Protein AF-A0A6N8UG46-F1 (afdb_monomer_lite)

Foldseek 3Di:
DQACQLVVVLCVLLVVVVVVCVVVPPHVVVVCVVVLQVVLVVVVVVVVVVVLVCVVVVVDADDNSRHPPDDDSRHGVSVVSCSVRNVD

pLDDT: mean 90.14, std 7.03, range [54.28, 95.94]

Structure (mmCIF, N/CA/C/O backbone):
data_AF-A0A6N8UG46-F1
#
_entry.id   AF-A0A6N8UG46-F1
#
loop_
_atom_site.group_PDB
_atom_site.id
_atom_site.type_symbol
_atom_site.label_atom_id
_atom_site.label_alt_id
_atom_site.label_comp_id
_atom_site.label_asym_id
_atom_site.label_entity_id
_atom_site.label_seq_id
_atom_site.pdbx_PDB_ins_code
_atom_site.Cartn_x
_atom_site.Cartn_y
_atom_site.Cartn_z
_atom_site.occupancy
_atom_site.B_iso_or_equiv
_atom_site.auth_seq_id
_atom_site.auth_comp_id
_atom_site.auth_asym_id
_atom_site.auth_atom_id
_atom_site.pdbx_PDB_model_num
ATOM 1 N N . MET A 1 1 ? 16.749 12.898 0.608 1.00 54.28 1 MET A N 1
ATOM 2 C CA . MET A 1 1 ? 15.533 12.826 1.448 1.00 54.28 1 MET A CA 1
ATOM 3 C C . MET A 1 1 ? 14.352 12.260 0.662 1.00 54.28 1 MET A C 1
ATOM 5 O O . MET A 1 1 ? 13.464 11.698 1.283 1.00 54.28 1 MET A O 1
ATOM 9 N N . ASP A 1 2 ? 14.374 12.314 -0.675 1.00 71.88 2 ASP A N 1
ATOM 10 C CA . ASP A 1 2 ? 13.225 11.919 -1.503 1.00 71.88 2 ASP A CA 1
ATOM 11 C C . ASP A 1 2 ? 13.012 10.400 -1.625 1.00 71.88 2 ASP A C 1
ATOM 13 O O . ASP A 1 2 ? 11.869 9.971 -1.716 1.00 71.88 2 ASP A O 1
ATOM 17 N N . HIS A 1 3 ? 14.064 9.583 -1.486 1.00 79.06 3 HIS A N 1
ATOM 18 C CA . HIS A 1 3 ? 14.027 8.109 -1.596 1.00 79.06 3 HIS A CA 1
ATOM 19 C C . HIS A 1 3 ? 13.086 7.372 -0.626 1.00 79.06 3 HIS A C 1
ATOM 21 O O . HIS A 1 3 ? 12.905 6.169 -0.743 1.00 79.06 3 HIS A O 1
ATOM 27 N N . TYR A 1 4 ? 12.500 8.054 0.354 1.00 88.62 4 TYR A N 1
ATOM 28 C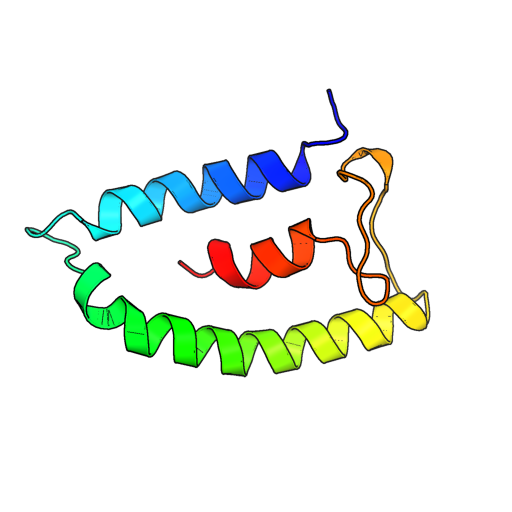 CA . TYR A 1 4 ? 11.557 7.446 1.299 1.00 88.62 4 TYR A CA 1
ATOM 29 C C . TYR A 1 4 ? 10.176 8.082 1.228 1.00 88.62 4 TYR A C 1
ATOM 31 O O . TYR A 1 4 ? 9.318 7.766 2.046 1.00 88.62 4 TYR A O 1
ATOM 39 N N . LEU A 1 5 ? 9.956 9.000 0.286 1.00 93.06 5 LEU A N 1
ATOM 40 C CA . LEU A 1 5 ? 8.751 9.812 0.248 1.00 93.06 5 LEU A CA 1
ATOM 41 C C . LEU A 1 5 ? 7.502 8.942 0.115 1.00 93.06 5 LEU A C 1
ATOM 43 O O . LEU A 1 5 ? 6.558 9.148 0.874 1.00 93.06 5 LEU A O 1
ATOM 47 N N . TYR A 1 6 ? 7.509 7.934 -0.763 1.00 93.56 6 TYR A N 1
ATOM 48 C CA . TYR A 1 6 ? 6.342 7.063 -0.909 1.00 93.56 6 TYR A CA 1
ATOM 49 C C . TYR A 1 6 ? 6.072 6.256 0.373 1.00 93.56 6 TYR A C 1
ATOM 51 O O . TYR A 1 6 ? 4.949 6.223 0.879 1.00 93.56 6 TYR A O 1
ATOM 59 N N . LEU A 1 7 ? 7.121 5.695 0.976 1.00 92.88 7 LEU A N 1
ATOM 60 C CA . LEU A 1 7 ? 7.006 4.957 2.233 1.00 92.88 7 LEU A CA 1
ATOM 61 C C . LEU A 1 7 ? 6.472 5.840 3.373 1.00 92.88 7 LEU A C 1
ATOM 63 O O . LEU A 1 7 ? 5.577 5.430 4.111 1.00 92.88 7 LEU A O 1
ATOM 67 N N . ILE A 1 8 ? 7.001 7.058 3.505 1.00 93.62 8 ILE A N 1
ATOM 68 C CA . ILE A 1 8 ? 6.581 8.028 4.521 1.00 93.62 8 ILE A CA 1
ATOM 69 C C . ILE A 1 8 ? 5.115 8.406 4.313 1.00 93.62 8 ILE A C 1
ATOM 71 O O . ILE A 1 8 ? 4.360 8.425 5.284 1.00 93.62 8 ILE A O 1
ATOM 75 N N . LEU A 1 9 ? 4.694 8.662 3.071 1.00 93.88 9 LEU A N 1
ATOM 76 C CA . LEU A 1 9 ? 3.296 8.957 2.760 1.00 93.88 9 LEU A CA 1
ATOM 77 C C . LEU A 1 9 ? 2.375 7.806 3.166 1.00 93.88 9 LEU A C 1
ATOM 79 O O . LEU A 1 9 ? 1.362 8.057 3.813 1.00 93.88 9 LEU A O 1
ATOM 83 N N . ASN A 1 10 ? 2.739 6.558 2.869 1.00 94.75 10 ASN A N 1
ATOM 84 C CA . ASN A 1 10 ? 1.936 5.400 3.263 1.00 94.75 10 ASN A CA 1
ATOM 85 C C . ASN A 1 10 ? 1.796 5.290 4.786 1.00 94.75 10 ASN A C 1
ATOM 87 O O . ASN A 1 10 ? 0.690 5.115 5.297 1.00 94.75 10 ASN A O 1
ATOM 91 N N . ILE A 1 11 ? 2.897 5.447 5.526 1.00 94.50 11 ILE A N 1
ATOM 92 C CA . ILE A 1 11 ? 2.889 5.354 6.993 1.00 94.50 11 ILE A CA 1
ATOM 93 C C . ILE A 1 11 ? 2.084 6.499 7.618 1.00 94.50 11 ILE A C 1
ATOM 95 O O . ILE A 1 11 ? 1.278 6.263 8.519 1.00 94.50 11 ILE A O 1
ATOM 99 N N . LEU A 1 12 ? 2.282 7.736 7.155 1.00 94.88 12 LEU A N 1
ATOM 100 C CA . LEU A 1 12 ? 1.577 8.897 7.696 1.00 94.88 12 LEU A CA 1
ATOM 101 C C . LEU A 1 12 ? 0.077 8.827 7.400 1.00 94.88 12 LEU A C 1
ATOM 103 O O . LEU A 1 12 ? -0.717 9.035 8.319 1.00 94.88 12 LEU A O 1
ATOM 107 N N . SER A 1 13 ? -0.309 8.464 6.175 1.00 94.94 13 SER A N 1
ATOM 108 C CA . SER A 1 13 ? -1.713 8.273 5.790 1.00 94.94 13 SER A CA 1
ATOM 109 C C . SER A 1 13 ? -2.396 7.193 6.630 1.00 94.94 13 SER A C 1
ATOM 111 O O . SER A 1 13 ? -3.506 7.408 7.102 1.00 94.94 13 SER A O 1
ATOM 113 N N . PHE A 1 14 ? -1.713 6.075 6.895 1.00 94.50 14 PHE A N 1
ATOM 114 C CA . PHE A 1 14 ? -2.225 4.990 7.737 1.00 94.50 14 PHE A CA 1
ATOM 115 C C . PHE A 1 14 ? -2.307 5.348 9.225 1.00 94.50 14 PHE A C 1
ATOM 117 O O . PHE A 1 14 ? -3.189 4.871 9.937 1.00 94.50 14 PHE A O 1
ATOM 124 N N . SER A 1 15 ? -1.396 6.187 9.723 1.00 93.88 15 SER A N 1
ATOM 125 C CA . SER A 1 15 ? -1.271 6.450 11.161 1.00 93.88 15 SER A CA 1
ATOM 126 C C . SER A 1 15 ? -2.552 7.007 11.793 1.00 93.88 15 SER A C 1
ATOM 128 O O . SER A 1 15 ? -2.916 6.613 12.902 1.00 93.88 15 SER A O 1
ATOM 130 N N . VAL A 1 16 ? -3.268 7.882 11.082 1.00 91.62 16 VAL A N 1
ATOM 131 C CA . VAL A 1 16 ? -4.495 8.526 11.568 1.00 91.62 16 VAL A CA 1
ATOM 132 C C . VAL A 1 16 ? -5.645 7.525 11.737 1.00 91.62 16 VAL A C 1
ATOM 134 O O . VAL A 1 16 ? -6.124 7.393 12.869 1.00 91.62 16 VAL A O 1
ATOM 137 N N . PRO A 1 17 ? -6.096 6.796 10.693 1.00 90.38 17 PRO A N 1
ATOM 138 C CA . PRO A 1 17 ? -7.163 5.810 10.843 1.00 90.38 17 PRO A CA 1
ATOM 139 C C . PRO A 1 17 ? -6.744 4.662 11.770 1.00 90.38 17 PRO A C 1
ATOM 141 O O . PRO A 1 17 ? -7.556 4.215 12.581 1.00 90.38 17 PRO A O 1
ATOM 144 N N . PHE A 1 18 ? -5.465 4.262 11.764 1.00 91.00 18 PHE A N 1
ATOM 145 C CA . PHE A 1 18 ? -4.939 3.266 12.698 1.00 91.00 18 PHE A CA 1
ATOM 146 C C . PHE A 1 18 ? -5.114 3.669 14.160 1.00 91.00 18 PHE A C 1
ATOM 148 O O . PHE A 1 18 ? -5.672 2.895 14.938 1.00 91.00 18 PHE A O 1
ATOM 155 N N . VAL A 1 19 ? -4.718 4.884 14.543 1.00 90.44 19 VAL A N 1
ATOM 156 C CA . VAL A 1 19 ? -4.916 5.371 15.917 1.00 90.44 19 VAL A CA 1
ATOM 157 C C . VAL A 1 19 ? -6.407 5.473 16.244 1.00 90.44 19 VAL A C 1
ATOM 159 O O . VAL A 1 19 ? -6.832 5.058 17.325 1.00 90.44 19 VAL A O 1
ATOM 162 N N . TYR A 1 20 ? -7.220 5.960 15.304 1.00 88.19 20 TYR A N 1
ATOM 163 C CA . TYR A 1 20 ? -8.662 6.108 15.506 1.00 88.19 20 TYR A CA 1
ATOM 164 C C . TYR A 1 20 ? -9.405 4.770 15.639 1.00 88.19 20 TYR A C 1
ATOM 166 O O . TYR A 1 20 ? -10.439 4.714 16.299 1.00 88.19 20 TYR A O 1
ATOM 174 N N . SER A 1 21 ? -8.873 3.679 15.081 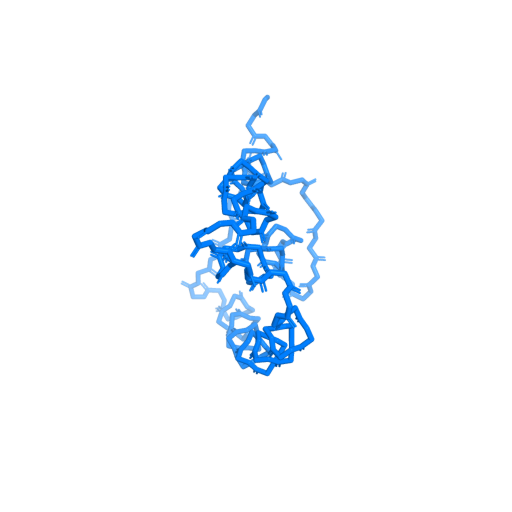1.00 87.06 21 SER A N 1
ATOM 175 C CA . SER A 1 21 ? -9.480 2.342 15.164 1.00 87.06 21 SER A CA 1
ATOM 176 C C . SER A 1 21 ? -9.590 1.781 16.590 1.00 87.06 21 SER A C 1
ATOM 178 O O . SER A 1 21 ? -10.415 0.895 16.849 1.00 87.06 21 SER A O 1
ATOM 180 N N . PHE A 1 22 ? -8.761 2.287 17.514 1.00 85.69 22 PHE A N 1
ATOM 181 C CA . PHE A 1 22 ? -8.771 1.925 18.932 1.00 85.69 22 PHE A CA 1
ATOM 182 C C . PHE A 1 22 ? -9.762 2.763 19.751 1.00 85.69 22 PHE A C 1
ATOM 184 O O . PHE A 1 22 ? -10.017 2.437 20.915 1.00 85.69 22 PHE A O 1
ATOM 191 N N . GLU A 1 23 ? -10.347 3.819 19.171 1.00 85.38 23 GLU A N 1
ATOM 192 C CA . GLU A 1 23 ? -11.316 4.679 19.849 1.00 85.38 23 GLU A CA 1
ATOM 193 C C . GLU A 1 23 ? -12.654 3.949 20.026 1.00 85.38 23 GLU A C 1
ATOM 195 O O . GLU A 1 23 ? -13.564 3.988 19.192 1.00 85.38 23 GLU A O 1
ATOM 200 N N . ARG A 1 24 ? -12.788 3.281 21.176 1.00 70.94 24 ARG A N 1
ATOM 201 C CA . ARG A 1 24 ? -13.931 2.421 21.512 1.00 70.94 24 ARG A CA 1
ATOM 202 C C . ARG A 1 24 ? -15.275 3.141 21.500 1.00 70.94 24 ARG A C 1
ATOM 204 O O . ARG A 1 24 ? -16.292 2.480 21.308 1.00 70.94 24 ARG A O 1
ATOM 211 N N . LYS A 1 25 ? -15.317 4.459 21.731 1.00 69.00 25 LYS A N 1
ATOM 212 C CA . LYS A 1 25 ? -16.595 5.175 21.874 1.00 69.00 25 LYS A CA 1
ATOM 213 C C . LYS A 1 25 ? -17.316 5.434 20.558 1.00 69.00 25 LYS A C 1
ATOM 215 O O . LYS A 1 25 ? -18.537 5.549 20.573 1.00 69.00 25 LYS A O 1
ATOM 220 N N . ARG A 1 26 ? -16.594 5.581 19.445 1.00 71.88 26 ARG A N 1
ATOM 221 C CA . ARG A 1 26 ? -17.200 5.926 18.145 1.00 71.88 26 ARG A CA 1
A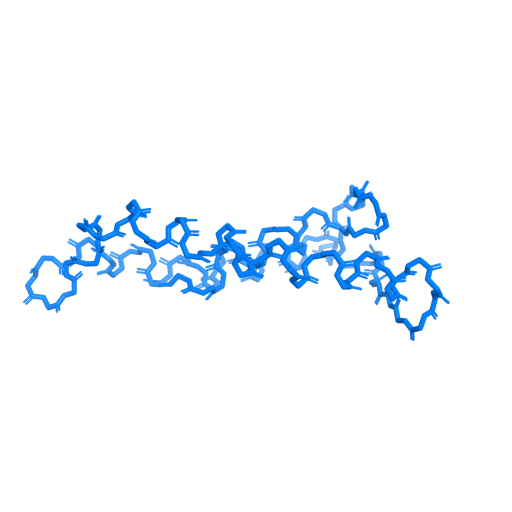TOM 222 C C . ARG A 1 26 ? -16.825 4.956 17.037 1.00 71.88 26 ARG A C 1
ATOM 224 O O . ARG A 1 26 ? -17.666 4.663 16.197 1.00 71.88 26 ARG A O 1
ATOM 231 N N . LEU A 1 27 ? -15.593 4.456 17.039 1.00 71.62 27 LEU A N 1
ATOM 232 C CA . LEU A 1 27 ? -15.026 3.683 15.940 1.00 71.62 27 LEU A CA 1
ATOM 233 C C . LEU A 1 27 ? -14.219 2.517 16.513 1.00 71.62 27 LEU A C 1
ATOM 235 O O . LEU A 1 27 ? -12.997 2.498 16.487 1.00 71.62 27 LEU A O 1
ATOM 239 N N . HIS A 1 28 ? -14.922 1.504 17.025 1.00 80.44 28 HIS A N 1
ATOM 240 C CA . HIS A 1 28 ? -14.307 0.253 17.474 1.00 80.44 28 HIS A CA 1
ATOM 241 C C . HIS A 1 28 ? -13.997 -0.657 16.272 1.00 80.44 28 HIS A C 1
ATOM 243 O O . HIS A 1 28 ? -14.483 -1.784 16.182 1.00 80.44 28 HIS A O 1
ATOM 249 N N . PHE A 1 29 ? -13.250 -0.141 15.294 1.00 82.50 29 PHE A N 1
ATOM 250 C CA . PHE A 1 29 ? -12.981 -0.833 14.030 1.00 82.50 29 PHE A CA 1
ATOM 251 C C . PHE A 1 29 ? -12.032 -2.024 14.208 1.00 82.50 29 PHE A C 1
ATOM 253 O O . PHE A 1 29 ? -12.141 -3.019 13.493 1.00 82.50 29 PHE A O 1
ATOM 260 N N . ILE A 1 30 ? -11.190 -1.985 15.245 1.00 85.25 30 ILE A N 1
ATOM 261 C CA . ILE A 1 30 ? -10.263 -3.063 15.609 1.00 85.25 30 ILE A CA 1
ATOM 262 C C . ILE A 1 30 ? -10.937 -4.444 15.738 1.00 85.25 30 ILE A C 1
ATOM 264 O O . ILE A 1 30 ? -10.304 -5.472 15.503 1.00 85.25 30 ILE A O 1
ATOM 268 N N . GLN A 1 31 ? -12.233 -4.499 16.065 1.00 85.69 31 GLN A N 1
ATOM 269 C CA . GLN A 1 31 ? -12.971 -5.762 16.184 1.00 85.69 31 GLN A CA 1
ATOM 270 C C . GLN A 1 31 ? -13.141 -6.493 14.838 1.00 85.69 31 GLN A C 1
ATOM 272 O O . GLN A 1 31 ? -13.271 -7.716 14.816 1.00 85.69 31 GLN A O 1
ATOM 277 N N . TYR A 1 32 ? -13.104 -5.764 13.718 1.00 87.69 32 TYR A N 1
ATOM 278 C CA . TYR A 1 32 ? -13.281 -6.299 12.365 1.00 87.69 32 TYR A CA 1
ATOM 279 C C . TYR A 1 32 ? -11.961 -6.600 11.654 1.00 87.69 32 TYR A C 1
ATOM 281 O O . TYR A 1 32 ? -11.976 -6.972 10.482 1.00 87.69 32 TYR A O 1
ATOM 289 N N . TRP A 1 33 ? -10.828 -6.500 12.356 1.00 87.69 33 TRP A N 1
ATOM 290 C CA . TRP A 1 33 ? -9.487 -6.670 11.794 1.00 87.69 33 TRP A CA 1
ATOM 291 C C . TRP A 1 33 ? -9.367 -7.951 10.955 1.00 87.69 33 TRP A C 1
ATOM 293 O O . TRP A 1 33 ? -8.902 -7.914 9.825 1.00 87.69 33 TRP A O 1
ATOM 303 N N . LYS A 1 34 ? -9.880 -9.092 11.430 1.00 89.31 34 LYS A N 1
ATOM 304 C CA . LYS A 1 34 ? -9.821 -10.350 10.660 1.00 89.31 34 LYS A CA 1
ATOM 305 C C . LYS A 1 34 ? -10.546 -10.261 9.312 1.00 89.31 34 LYS A C 1
ATOM 307 O O . LYS A 1 34 ? -9.984 -10.652 8.293 1.00 89.31 34 LYS A O 1
ATOM 312 N N . SER A 1 35 ? -11.774 -9.745 9.309 1.00 92.00 35 SER A N 1
ATOM 313 C CA . SER A 1 35 ? -12.583 -9.606 8.093 1.00 92.00 35 SER A CA 1
ATOM 314 C C . SER A 1 35 ? -11.988 -8.577 7.134 1.00 92.00 35 SER A C 1
ATOM 316 O O . SER A 1 35 ? -11.971 -8.807 5.930 1.00 92.00 35 SER A O 1
ATOM 318 N N . TYR A 1 36 ? -11.454 -7.480 7.673 1.00 90.81 36 TYR A N 1
ATOM 319 C CA . TYR A 1 36 ? -10.765 -6.439 6.917 1.00 90.81 36 TYR A CA 1
ATOM 320 C C . TYR A 1 36 ? -9.543 -6.992 6.168 1.00 90.81 36 TYR A C 1
ATOM 322 O O . TYR A 1 36 ? -9.460 -6.859 4.949 1.00 90.81 36 TYR A O 1
ATOM 330 N N . PHE A 1 37 ? -8.640 -7.696 6.865 1.00 91.12 37 PHE A N 1
ATOM 331 C CA . PHE A 1 37 ? -7.446 -8.267 6.230 1.00 91.12 37 PHE A CA 1
ATOM 332 C C . PHE A 1 37 ? -7.805 -9.316 5.176 1.00 91.12 37 PHE A C 1
ATOM 334 O O . PHE A 1 37 ? -7.140 -9.393 4.148 1.00 91.12 37 PHE A O 1
ATOM 341 N N . LEU A 1 38 ? -8.870 -10.095 5.389 1.00 94.31 38 LEU A N 1
ATOM 342 C CA . LEU A 1 38 ? -9.341 -11.056 4.393 1.00 94.31 38 LEU A CA 1
ATOM 343 C C . LEU A 1 38 ? -9.897 -10.351 3.148 1.00 94.31 38 LEU A C 1
ATOM 345 O O . LEU A 1 38 ? -9.554 -10.731 2.031 1.00 94.31 38 LEU A O 1
ATOM 349 N N . ALA A 1 39 ? -10.715 -9.310 3.329 1.00 94.50 39 ALA A N 1
ATOM 350 C CA . ALA A 1 39 ? -11.269 -8.538 2.221 1.00 94.50 39 ALA A CA 1
ATOM 351 C C . ALA A 1 39 ? -10.163 -7.879 1.384 1.00 94.50 39 ALA A C 1
ATOM 353 O O . ALA A 1 39 ? -10.167 -7.993 0.160 1.00 94.50 39 ALA A O 1
ATOM 354 N N . ILE A 1 40 ? -9.177 -7.260 2.036 1.00 94.75 40 ILE A N 1
ATOM 355 C CA . ILE A 1 40 ? -8.056 -6.619 1.342 1.00 94.75 40 ILE A CA 1
ATOM 356 C C . ILE A 1 40 ? -7.114 -7.623 0.714 1.00 94.75 40 ILE A C 1
ATOM 358 O O . ILE A 1 40 ? -6.643 -7.369 -0.384 1.00 94.75 40 ILE A O 1
ATOM 362 N N . ALA A 1 41 ? -6.854 -8.768 1.341 1.00 93.62 41 ALA A N 1
ATOM 363 C CA . ALA A 1 41 ? -6.049 -9.798 0.699 1.00 93.62 41 ALA A CA 1
ATOM 364 C C . ALA A 1 41 ? -6.701 -10.256 -0.614 1.00 93.62 41 ALA A C 1
ATOM 366 O O . ALA A 1 41 ? -6.024 -10.351 -1.632 1.00 93.62 41 ALA A O 1
ATOM 367 N N . LEU A 1 42 ? -8.019 -10.480 -0.619 1.00 95.44 42 LEU A N 1
ATOM 368 C CA . LEU A 1 42 ? -8.738 -10.894 -1.825 1.00 95.44 42 LEU A CA 1
ATOM 369 C C . LEU A 1 42 ? -8.740 -9.807 -2.903 1.00 95.44 42 LEU A C 1
ATOM 371 O O . LEU A 1 42 ? -8.395 -10.080 -4.050 1.00 95.44 42 LEU A O 1
ATOM 375 N N . VAL A 1 43 ? -9.123 -8.583 -2.542 1.00 95.19 43 VAL A N 1
ATOM 376 C CA . VAL A 1 43 ? -9.234 -7.470 -3.495 1.00 95.19 43 VAL A CA 1
ATOM 377 C C . VAL A 1 43 ? -7.848 -7.014 -3.958 1.00 95.19 43 VAL A C 1
ATOM 379 O O . VAL A 1 43 ? -7.602 -6.887 -5.155 1.00 95.19 43 VAL A O 1
ATOM 382 N N . GLY A 1 44 ? -6.924 -6.839 -3.018 1.00 94.56 44 GLY A N 1
ATOM 383 C CA . GLY A 1 44 ? -5.542 -6.444 -3.261 1.00 94.56 44 GLY A CA 1
ATOM 384 C C . GLY A 1 44 ? -4.802 -7.429 -4.156 1.00 94.56 44 GLY A C 1
ATOM 385 O O . GLY A 1 44 ? -4.110 -6.987 -5.059 1.00 94.56 44 GLY A O 1
ATOM 386 N N . LEU A 1 45 ? -5.000 -8.746 -4.011 1.00 94.69 45 LEU A N 1
ATOM 387 C CA . LEU A 1 45 ? -4.381 -9.720 -4.922 1.00 94.69 45 LEU A CA 1
ATOM 388 C C . LEU A 1 45 ? -4.786 -9.501 -6.383 1.00 94.69 45 LEU A C 1
ATOM 390 O O . LEU A 1 45 ? -3.930 -9.560 -7.263 1.00 94.69 45 LEU A O 1
ATOM 394 N N . VAL A 1 46 ? -6.066 -9.229 -6.652 1.00 95.94 46 VAL A N 1
ATOM 395 C CA . VAL A 1 46 ? -6.549 -8.989 -8.022 1.00 95.94 46 VAL A CA 1
ATOM 396 C C . VAL A 1 46 ? -5.890 -7.743 -8.614 1.00 95.94 46 VAL A C 1
ATOM 398 O O . VAL A 1 46 ? -5.394 -7.791 -9.740 1.00 95.94 46 VAL A O 1
ATOM 401 N N . PHE A 1 47 ? -5.839 -6.650 -7.850 1.00 94.81 47 PHE A N 1
ATOM 402 C CA . PHE A 1 47 ? -5.223 -5.406 -8.310 1.00 94.81 47 PHE A CA 1
ATOM 403 C C . PHE A 1 47 ? -3.706 -5.512 -8.442 1.00 94.81 47 PHE A C 1
ATOM 405 O O . PHE A 1 47 ? -3.166 -5.063 -9.442 1.00 94.81 47 PHE A O 1
ATOM 412 N N . ILE A 1 48 ? -3.025 -6.178 -7.512 1.00 95.00 48 ILE A N 1
ATOM 413 C CA . ILE A 1 48 ? -1.577 -6.394 -7.577 1.00 95.00 48 ILE A CA 1
ATOM 414 C C . ILE A 1 48 ? -1.206 -7.215 -8.814 1.00 95.00 48 ILE A C 1
ATOM 416 O O . ILE A 1 48 ? -0.246 -6.882 -9.499 1.00 95.00 48 ILE A O 1
ATOM 420 N N . ILE A 1 49 ? -1.963 -8.267 -9.146 1.00 95.12 49 ILE A N 1
ATOM 421 C CA . ILE A 1 49 ? -1.712 -9.056 -10.365 1.00 95.12 49 ILE A CA 1
ATOM 422 C C . ILE A 1 49 ? -1.846 -8.177 -11.613 1.00 95.12 49 ILE A C 1
ATOM 424 O O . ILE A 1 49 ? -1.012 -8.258 -12.517 1.00 95.12 49 ILE A O 1
ATOM 428 N N . TRP A 1 50 ? -2.878 -7.334 -11.657 1.00 95.62 50 TRP A N 1
ATOM 429 C CA . TRP A 1 50 ? -3.073 -6.375 -12.740 1.00 95.62 50 TRP A CA 1
ATOM 430 C C . TRP A 1 50 ? -1.901 -5.390 -12.830 1.00 95.62 50 TRP A C 1
ATOM 432 O O . TRP A 1 50 ? -1.316 -5.218 -13.898 1.00 95.62 50 TRP A O 1
ATOM 442 N N . ASP A 1 51 ? -1.491 -4.818 -11.705 1.00 94.38 51 ASP A N 1
ATOM 443 C CA . ASP A 1 51 ? -0.367 -3.892 -11.611 1.00 94.38 51 ASP A CA 1
ATOM 444 C C . ASP A 1 51 ? 0.941 -4.515 -12.095 1.00 94.38 51 ASP A C 1
ATOM 446 O O . ASP A 1 51 ? 1.622 -3.943 -12.949 1.00 94.38 51 ASP A O 1
ATOM 450 N N . ILE A 1 52 ? 1.259 -5.727 -11.630 1.00 94.81 52 ILE A N 1
ATOM 451 C CA . ILE A 1 52 ? 2.415 -6.504 -12.094 1.00 94.81 52 ILE A CA 1
ATOM 452 C C . ILE A 1 52 ? 2.343 -6.679 -13.613 1.00 94.81 52 ILE A C 1
ATOM 454 O O . ILE A 1 52 ? 3.340 -6.490 -14.308 1.00 94.81 52 ILE A O 1
ATOM 458 N N . TYR A 1 53 ? 1.181 -7.035 -14.159 1.00 95.44 53 TYR A N 1
ATOM 459 C CA . TYR A 1 53 ? 1.035 -7.257 -15.595 1.00 95.44 53 TYR A CA 1
ATOM 460 C C . TYR A 1 53 ? 1.317 -5.983 -16.408 1.00 95.44 53 TYR A C 1
ATOM 462 O O . TYR A 1 53 ? 2.143 -6.004 -17.322 1.00 95.44 53 TYR A O 1
ATOM 470 N N . PHE A 1 54 ? 0.700 -4.854 -16.055 1.00 94.81 54 PHE A N 1
ATOM 471 C CA .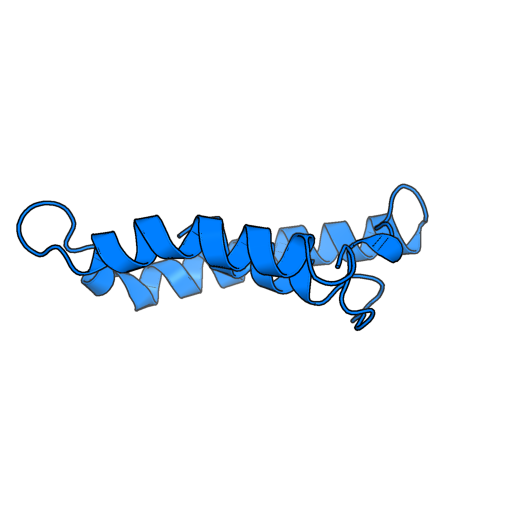 PHE A 1 54 ? 0.856 -3.605 -16.809 1.00 94.81 54 PHE A CA 1
ATOM 472 C C . PHE A 1 54 ? 2.223 -2.941 -16.627 1.00 94.81 54 PHE A C 1
ATOM 474 O O . PHE A 1 54 ? 2.734 -2.333 -17.572 1.00 94.81 54 PHE A O 1
ATOM 481 N N . THR A 1 55 ? 2.837 -3.090 -15.454 1.00 94.00 55 THR A N 1
ATOM 482 C CA . THR A 1 55 ? 4.196 -2.588 -15.206 1.00 94.00 55 THR A CA 1
ATOM 483 C C . THR A 1 55 ? 5.249 -3.414 -15.937 1.00 94.00 55 TH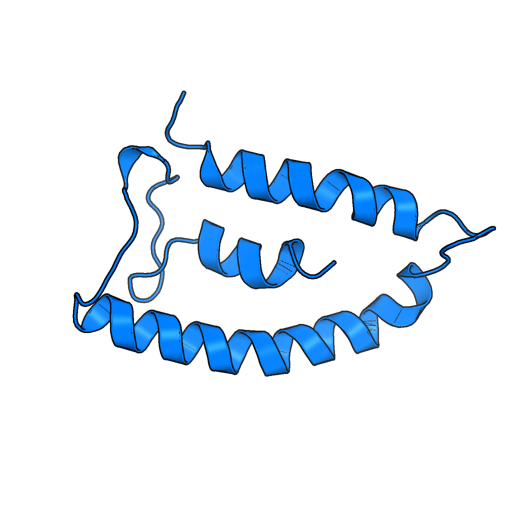R A C 1
ATOM 485 O O . THR A 1 55 ? 6.178 -2.844 -16.504 1.00 94.00 55 THR A O 1
ATOM 488 N N . ASN A 1 56 ? 5.071 -4.736 -16.050 1.00 91.50 56 ASN A N 1
ATOM 489 C CA . ASN A 1 56 ? 5.935 -5.575 -16.891 1.00 91.50 56 ASN A CA 1
ATOM 490 C C . ASN A 1 56 ? 5.800 -5.260 -18.388 1.00 91.50 56 ASN A C 1
ATOM 492 O O . ASN A 1 56 ? 6.781 -5.353 -19.121 1.00 91.50 56 ASN A O 1
ATOM 496 N N . LEU A 1 57 ? 4.609 -4.863 -18.848 1.00 93.06 57 LEU A N 1
ATOM 497 C CA . LEU A 1 57 ? 4.400 -4.391 -20.221 1.00 93.06 57 LEU A CA 1
ATOM 498 C C . LEU A 1 57 ? 4.971 -2.985 -20.479 1.00 93.06 57 LEU A C 1
ATOM 500 O O . LEU A 1 57 ? 4.964 -2.532 -21.622 1.00 93.06 57 LEU A O 1
ATOM 504 N N . GLY A 1 58 ? 5.441 -2.283 -19.443 1.00 92.25 58 GLY A N 1
ATOM 505 C CA . GLY A 1 58 ? 5.977 -0.928 -19.562 1.00 92.25 58 GLY A CA 1
ATOM 506 C C . GLY A 1 58 ? 4.924 0.130 -19.897 1.00 92.25 58 GLY A C 1
ATOM 507 O O . GLY A 1 58 ? 5.277 1.213 -20.354 1.00 92.25 58 GLY A O 1
ATOM 508 N N . VAL A 1 59 ? 3.636 -0.164 -19.680 1.00 93.94 59 VAL A N 1
ATOM 509 C CA . VAL A 1 59 ? 2.544 0.801 -19.905 1.00 93.94 59 VAL A CA 1
ATOM 510 C C . VAL A 1 59 ? 2.647 1.963 -18.918 1.00 93.94 59 VAL A C 1
ATOM 512 O O . VAL A 1 59 ? 2.358 3.107 -19.263 1.00 93.94 59 VAL A O 1
ATOM 515 N N . TRP A 1 60 ? 3.085 1.668 -17.695 1.00 93.06 60 TRP A N 1
ATOM 516 C CA . TRP A 1 60 ? 3.393 2.645 -16.660 1.00 93.06 60 TRP A CA 1
ATOM 517 C C . TRP A 1 60 ? 4.392 2.046 -15.659 1.00 93.06 60 TRP A C 1
ATOM 519 O O . TRP A 1 60 ? 4.731 0.863 -15.738 1.00 93.06 60 TRP A O 1
ATOM 529 N N . GLY A 1 61 ? 4.892 2.856 -14.728 1.00 91.00 61 GLY A N 1
ATOM 530 C CA . GLY A 1 61 ? 5.841 2.399 -13.721 1.00 91.00 61 GLY A CA 1
ATOM 531 C C . GLY A 1 61 ? 6.096 3.434 -12.634 1.00 91.00 61 GLY A C 1
ATOM 532 O O . GLY A 1 61 ? 5.440 4.473 -12.569 1.00 91.00 61 GLY A O 1
ATOM 533 N N . PHE A 1 62 ? 7.083 3.141 -11.792 1.00 92.00 62 PHE A N 1
ATOM 534 C CA . PHE A 1 62 ? 7.399 3.925 -10.602 1.00 92.00 62 PHE A CA 1
ATOM 535 C C . PHE A 1 62 ? 8.727 4.657 -10.749 1.00 92.00 62 PHE A C 1
ATOM 537 O O . PHE A 1 62 ? 9.684 4.117 -11.309 1.00 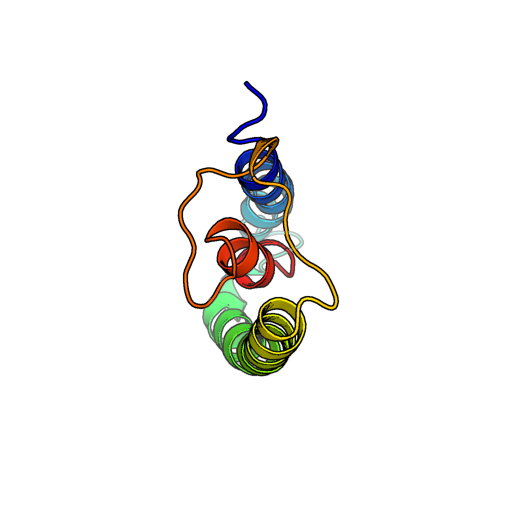92.00 62 PHE A O 1
ATOM 544 N N . ASN A 1 63 ? 8.782 5.875 -10.211 1.00 90.94 63 ASN A N 1
ATOM 545 C CA . ASN A 1 63 ? 9.979 6.703 -10.217 1.00 90.94 63 ASN A CA 1
ATOM 546 C C . ASN A 1 63 ? 10.890 6.344 -9.035 1.00 90.94 63 ASN A C 1
ATOM 548 O O . ASN A 1 63 ? 10.573 6.663 -7.890 1.00 90.94 63 ASN A O 1
ATOM 552 N N . ASP A 1 64 ? 12.042 5.736 -9.329 1.00 89.25 64 ASP A N 1
ATOM 553 C CA . ASP A 1 64 ? 13.025 5.281 -8.334 1.00 89.25 64 ASP A CA 1
ATOM 554 C C . ASP A 1 64 ? 13.571 6.393 -7.424 1.00 89.25 64 ASP A C 1
ATOM 556 O O . ASP A 1 64 ? 14.066 6.106 -6.335 1.00 89.25 64 ASP A O 1
ATOM 560 N N . ALA A 1 65 ? 13.448 7.667 -7.814 1.00 90.06 65 ALA A N 1
ATOM 561 C CA . ALA A 1 65 ? 13.854 8.791 -6.970 1.00 90.06 65 ALA A CA 1
ATOM 562 C C . ALA A 1 65 ? 13.065 8.871 -5.650 1.00 90.06 65 ALA A C 1
ATOM 564 O O . ALA A 1 65 ? 13.569 9.436 -4.679 1.00 90.06 65 ALA A O 1
ATOM 565 N N . TYR A 1 66 ? 11.853 8.301 -5.606 1.00 91.19 66 TYR A N 1
ATOM 566 C CA . TYR A 1 66 ? 10.946 8.373 -4.453 1.00 91.19 66 TYR A CA 1
ATOM 567 C C . TYR A 1 66 ? 10.770 7.051 -3.698 1.00 91.19 66 TYR A C 1
ATOM 569 O O . TYR A 1 66 ? 9.948 6.972 -2.779 1.00 91.19 66 TYR A O 1
ATOM 577 N N . LEU A 1 67 ? 11.522 6.026 -4.103 1.00 92.38 67 LEU A N 1
ATOM 578 C CA . LEU A 1 67 ? 11.402 4.654 -3.621 1.00 92.38 67 LEU A CA 1
ATOM 579 C C . LEU A 1 67 ? 12.664 4.234 -2.867 1.00 92.38 67 LEU A C 1
ATOM 581 O O . LEU A 1 67 ? 13.776 4.670 -3.176 1.00 92.38 67 LEU A O 1
ATOM 585 N N . VAL A 1 68 ? 12.484 3.290 -1.949 1.00 90.50 68 VAL A N 1
ATOM 586 C CA . VAL A 1 68 ? 13.539 2.598 -1.200 1.00 90.50 68 VAL A CA 1
ATOM 587 C C . VAL A 1 68 ? 14.417 1.758 -2.136 1.00 90.50 68 VAL A C 1
ATOM 589 O O . VAL A 1 68 ? 15.561 1.445 -1.813 1.00 90.50 68 VAL A O 1
ATOM 592 N N . GLY A 1 69 ? 13.898 1.402 -3.316 1.00 86.81 69 GLY A N 1
ATOM 593 C CA . GLY A 1 69 ? 14.621 0.680 -4.367 1.00 86.81 69 GLY A CA 1
ATOM 594 C C . GLY A 1 69 ? 14.438 -0.839 -4.332 1.00 86.81 69 GLY A C 1
ATOM 595 O O . GLY A 1 69 ? 15.005 -1.546 -5.162 1.00 86.81 69 GLY A O 1
ATOM 596 N N . TRP A 1 70 ? 13.640 -1.365 -3.399 1.00 90.06 70 TRP A N 1
ATOM 597 C CA . TRP A 1 70 ? 13.302 -2.789 -3.349 1.00 90.06 70 TRP A CA 1
ATOM 598 C C . TRP A 1 70 ? 12.054 -3.058 -4.179 1.00 90.06 70 TRP A C 1
ATOM 600 O O . TRP A 1 70 ? 10.986 -2.519 -3.891 1.00 90.06 70 TRP A O 1
ATOM 610 N N . ARG A 1 71 ? 12.188 -3.915 -5.195 1.00 92.50 71 ARG A N 1
ATOM 611 C CA . ARG A 1 71 ? 11.101 -4.285 -6.105 1.00 92.50 71 ARG A CA 1
ATOM 612 C C . ARG A 1 71 ? 10.856 -5.791 -6.078 1.00 92.50 71 ARG A C 1
ATOM 614 O O . ARG A 1 71 ? 11.794 -6.582 -6.134 1.00 92.50 71 ARG A O 1
ATOM 621 N N . LEU A 1 72 ? 9.587 -6.177 -6.044 1.00 91.69 72 LEU A N 1
ATOM 622 C CA . LEU A 1 72 ? 9.108 -7.545 -6.186 1.00 91.69 72 LEU A CA 1
ATOM 623 C C . LEU A 1 72 ? 8.173 -7.593 -7.399 1.00 91.69 72 LEU A C 1
ATOM 625 O O . LEU A 1 72 ? 7.192 -6.858 -7.448 1.00 91.69 72 LEU A O 1
ATOM 629 N N . PHE A 1 73 ? 8.485 -8.434 -8.389 1.00 90.81 73 PHE A N 1
ATOM 630 C CA . PHE A 1 73 ? 7.747 -8.505 -9.662 1.00 90.81 73 PHE A CA 1
ATOM 631 C C . PHE A 1 73 ? 7.570 -7.136 -10.358 1.00 90.81 73 PHE A C 1
ATOM 633 O O . PHE A 1 73 ? 6.482 -6.818 -10.819 1.00 90.81 73 PHE A O 1
ATOM 640 N N . GLN A 1 74 ? 8.636 -6.325 -10.420 1.00 89.12 74 GLN A N 1
ATOM 641 C CA . GLN A 1 74 ? 8.659 -4.929 -10.913 1.00 89.12 74 GLN A CA 1
ATOM 642 C C . GLN A 1 74 ? 7.928 -3.885 -10.055 1.00 89.12 74 GLN A C 1
ATOM 644 O O . GLN A 1 74 ? 8.186 -2.689 -10.231 1.00 89.12 74 GLN A O 1
ATOM 649 N N . LEU A 1 75 ? 7.116 -4.303 -9.083 1.00 93.50 75 LEU A N 1
ATOM 650 C CA . LEU A 1 75 ? 6.439 -3.401 -8.156 1.00 93.50 75 LEU A CA 1
ATOM 651 C C . LEU A 1 75 ? 7.316 -3.068 -6.944 1.00 93.50 75 LEU A C 1
ATOM 653 O O . LEU A 1 75 ? 7.893 -3.980 -6.346 1.00 93.50 75 LEU A O 1
ATOM 657 N N . PRO A 1 76 ? 7.413 -1.794 -6.540 1.00 95.00 76 PRO A N 1
ATOM 658 C CA . PRO A 1 76 ? 8.136 -1.406 -5.338 1.00 95.00 76 PRO A CA 1
ATOM 659 C C . PRO A 1 76 ? 7.404 -1.879 -4.079 1.00 95.00 76 PRO A C 1
ATOM 661 O O . PRO A 1 76 ? 6.177 -1.971 -4.071 1.00 95.00 76 PRO A O 1
ATOM 664 N N . ILE A 1 77 ? 8.138 -2.179 -3.004 1.00 94.31 77 ILE A N 1
ATOM 665 C CA . ILE A 1 77 ? 7.554 -2.661 -1.737 1.00 94.31 77 ILE A CA 1
ATOM 666 C C . ILE A 1 77 ? 6.508 -1.692 -1.167 1.00 94.31 77 ILE A C 1
ATOM 668 O O . ILE A 1 77 ? 5.541 -2.106 -0.532 1.00 94.31 77 ILE A O 1
ATOM 672 N N . GLU A 1 78 ? 6.670 -0.404 -1.438 1.00 94.25 78 GLU A N 1
ATOM 673 C CA . GLU A 1 78 ? 5.742 0.649 -1.066 1.00 94.25 78 GLU A CA 1
ATOM 674 C C . GLU A 1 78 ? 4.370 0.471 -1.716 1.00 94.25 78 GLU A C 1
ATOM 676 O O . GLU A 1 78 ? 3.376 0.763 -1.063 1.00 94.25 78 GLU A O 1
ATOM 681 N N . GLU A 1 79 ? 4.287 -0.075 -2.931 1.00 94.94 79 GLU A N 1
ATOM 682 C CA . GLU A 1 79 ? 3.005 -0.366 -3.583 1.00 94.94 79 GLU A CA 1
ATOM 683 C C . GLU A 1 79 ? 2.285 -1.533 -2.896 1.00 94.94 79 GLU A C 1
ATOM 685 O O . GLU A 1 79 ? 1.089 -1.481 -2.618 1.00 94.94 79 GLU A O 1
ATOM 690 N N . TRP A 1 80 ? 3.027 -2.571 -2.508 1.00 93.88 80 TRP A N 1
ATOM 691 C CA . TRP A 1 80 ? 2.467 -3.670 -1.716 1.00 93.88 80 TRP A CA 1
ATOM 692 C C . TRP A 1 80 ? 1.921 -3.170 -0.374 1.00 93.88 80 TRP A C 1
ATOM 694 O O . TRP A 1 80 ? 0.859 -3.601 0.076 1.00 93.88 80 TRP A O 1
ATOM 704 N N . LEU A 1 81 ? 2.637 -2.236 0.258 1.00 93.88 81 LEU A N 1
ATOM 705 C CA . LEU A 1 81 ? 2.186 -1.575 1.479 1.00 93.88 81 LEU A CA 1
ATOM 706 C C . LEU A 1 81 ? 0.992 -0.653 1.221 1.00 93.88 81 LEU A C 1
ATOM 708 O O . LEU A 1 81 ? 0.105 -0.596 2.064 1.00 93.88 81 LEU A O 1
ATOM 712 N N . PHE A 1 82 ? 0.927 0.025 0.077 1.00 94.62 82 PHE A N 1
ATOM 713 C CA . PHE A 1 82 ? -0.192 0.889 -0.292 1.00 94.62 82 PHE A CA 1
ATOM 714 C C . PHE A 1 82 ? -1.514 0.113 -0.281 1.00 94.62 82 PHE A C 1
ATOM 716 O O . PHE A 1 82 ? -2.444 0.507 0.425 1.00 94.62 82 PHE A O 1
ATOM 723 N N . PHE A 1 83 ? -1.571 -1.047 -0.945 1.00 94.00 83 PHE A N 1
ATOM 724 C CA . PHE A 1 83 ? -2.767 -1.901 -0.951 1.00 94.00 83 PHE A CA 1
ATOM 725 C C . PHE A 1 83 ? -3.173 -2.402 0.441 1.00 94.00 83 PHE A C 1
ATOM 727 O O . PHE A 1 83 ? -4.349 -2.672 0.674 1.00 94.00 83 PHE A O 1
ATOM 734 N N . LEU A 1 84 ? -2.221 -2.527 1.368 1.00 91.88 84 LEU A N 1
ATOM 735 C CA . LEU A 1 84 ? -2.482 -2.986 2.731 1.00 91.88 84 LEU A CA 1
ATOM 736 C C . LEU A 1 84 ? -2.926 -1.857 3.674 1.00 91.88 84 LEU A C 1
ATOM 738 O O . LEU A 1 84 ? -3.785 -2.066 4.534 1.00 91.88 84 LEU A O 1
ATOM 742 N N . LEU A 1 85 ? -2.285 -0.696 3.550 1.00 92.94 85 LEU A N 1
ATOM 743 C CA . LEU A 1 85 ? -2.325 0.385 4.530 1.00 92.94 85 LEU A CA 1
ATOM 744 C C . LEU A 1 85 ? -3.344 1.472 4.184 1.00 92.94 85 LEU A C 1
ATOM 746 O O . LEU A 1 85 ? -3.948 2.032 5.089 1.00 92.94 85 LEU A O 1
ATOM 750 N N . ILE A 1 86 ? -3.540 1.789 2.904 1.00 92.06 86 ILE A N 1
ATOM 751 C CA . ILE A 1 86 ? -4.422 2.891 2.491 1.00 92.06 86 ILE A CA 1
ATOM 752 C C . ILE A 1 86 ? -5.913 2.586 2.652 1.00 92.06 86 ILE A C 1
ATOM 754 O O . ILE A 1 86 ? -6.648 3.503 3.016 1.00 92.06 86 ILE A O 1
ATOM 758 N N . PRO A 1 87 ? -6.402 1.352 2.427 1.00 89.31 87 PRO A N 1
ATOM 759 C CA . PRO A 1 87 ? -7.820 1.065 2.632 1.00 89.31 87 PRO A CA 1
ATOM 760 C C . PRO A 1 87 ? -8.239 0.950 4.110 1.00 89.31 87 PRO A C 1
ATOM 762 O O . PRO A 1 87 ? -9.410 0.659 4.359 1.00 89.31 87 PRO A O 1
ATOM 765 N N . TYR A 1 88 ? -7.303 1.125 5.054 1.00 84.94 88 TYR A N 1
ATOM 766 C CA . TYR A 1 88 ? -7.521 1.013 6.501 1.00 84.94 88 TYR A CA 1
ATOM 767 C C . TYR A 1 88 ? -8.304 2.197 7.061 1.00 84.94 88 TYR A C 1
ATOM 769 O O . TYR A 1 88 ? -9.278 1.951 7.809 1.00 84.94 88 TYR A O 1
#

Radius of gyration: 14.97 Å; chains: 1; bounding box: 33×24×42 Å

Sequence (88 aa):
MDHYLYLILNILSFSVPFVYSFERKRLHFIQYWKSYFLAIALVGLVFIIWDIYFTNLGVWGFNDAYLVGWRLFQLPIEEWLFFLLIPY

Secondary structure (DSSP, 8-state):
-GGGHHHHHHHHHHHHHHHHTT-TTT--GGGGHHHHHHHHHHHHHHHHHHHHHHHHTTSS---GGGS-S-EETTEEHHHHHHHHHTT-